Protein AF-A0A437PHL2-F1 (afdb_monomer_lite)

Sequence (161 aa):
MSALAPPRPAHPAGPYSAHRLFEWAMAVMMLLVALTLAVPGDALERASLRPVAALGFGEEEMALFFGAVGTLRTAALVLNGHINNGVARPNGANIRAACSGFGAVIMGQLTLALVVDALSADAPSFVIPVFGTLTVFEAISCYVARRDAVARRRPVVPKAR

Radius of gyration: 19.99 Å; chains: 1; bounding box: 55×45×58 Å

Organism: NCBI:txid2499852

Foldseek 3Di:
DDDDDDPDPQQLLNVQQVVPVLLLVLLVVLQVLLVVLPPPDPPCVPDLCVVVVVVVQHSNNSSVVSNVLSVQSVVLSVCRSNCVVPPDALVSLQSQLVSLVVQLVVLVVSLVVQVVCCVVVVDHDPCNVVSVVSNVVSNVSSVVSVVVSVVRPDDPDPPDD

pLDDT: mean 72.53, std 13.35, range [42.59, 89.12]

Structure (mmCIF, N/CA/C/O backbone):
data_AF-A0A437PHL2-F1
#
_entry.id   AF-A0A437PHL2-F1
#
loop_
_atom_site.group_PDB
_atom_site.id
_atom_site.type_symbol
_atom_site.label_atom_id
_atom_site.label_alt_id
_atom_site.label_comp_id
_atom_site.label_asym_id
_atom_site.label_entity_id
_atom_site.label_seq_id
_atom_site.pdbx_PDB_ins_code
_atom_site.Cartn_x
_atom_site.Cartn_y
_atom_site.Cartn_z
_atom_site.occupancy
_atom_site.B_iso_or_equiv
_atom_site.auth_seq_id
_atom_site.auth_comp_id
_atom_site.auth_asym_id
_atom_site.auth_atom_id
_atom_site.pdbx_PDB_model_num
ATOM 1 N N . MET A 1 1 ? 29.171 -36.749 -22.405 1.00 42.59 1 MET A N 1
ATOM 2 C CA . MET A 1 1 ? 29.164 -35.339 -21.955 1.00 42.59 1 MET A CA 1
ATOM 3 C C . MET A 1 1 ? 27.929 -34.677 -22.547 1.00 42.59 1 MET A C 1
ATOM 5 O O . MET A 1 1 ? 27.897 -34.444 -23.746 1.00 42.59 1 MET A O 1
ATOM 9 N N . SER A 1 2 ? 26.872 -34.513 -21.746 1.00 48.62 2 SER A N 1
ATOM 10 C CA . SER A 1 2 ? 25.607 -33.917 -22.195 1.00 48.62 2 SER A CA 1
ATOM 11 C C . SER A 1 2 ? 25.790 -32.409 -22.331 1.00 48.62 2 SER A C 1
ATOM 13 O O . SER A 1 2 ? 26.116 -31.748 -21.347 1.00 48.62 2 SER A O 1
ATOM 15 N N . ALA A 1 3 ? 25.598 -31.871 -23.535 1.00 51.38 3 ALA A N 1
ATOM 16 C CA . ALA A 1 3 ? 25.529 -30.434 -23.750 1.00 51.38 3 ALA A CA 1
ATOM 17 C C . ALA A 1 3 ? 24.340 -29.883 -22.948 1.00 51.38 3 ALA A C 1
ATOM 19 O O . ALA A 1 3 ? 23.200 -30.305 -23.150 1.00 51.38 3 ALA A O 1
ATOM 20 N N . LEU A 1 4 ? 24.612 -28.992 -21.992 1.00 53.31 4 LEU A N 1
ATOM 21 C CA . LEU A 1 4 ? 23.574 -28.229 -21.307 1.00 53.31 4 LEU A CA 1
ATOM 22 C C . LEU A 1 4 ? 22.790 -27.455 -22.368 1.00 53.31 4 LEU A C 1
ATOM 24 O O . LEU A 1 4 ? 23.359 -26.641 -23.096 1.00 53.31 4 LEU A O 1
ATOM 28 N N . ALA A 1 5 ? 21.493 -27.740 -22.467 1.00 55.09 5 ALA A N 1
ATOM 29 C CA . ALA A 1 5 ? 20.577 -26.972 -23.293 1.00 55.09 5 ALA A CA 1
ATOM 30 C C . ALA A 1 5 ? 20.716 -25.471 -22.965 1.00 55.09 5 ALA A C 1
ATOM 32 O O . ALA A 1 5 ? 20.924 -25.128 -21.794 1.00 55.09 5 ALA A O 1
ATOM 33 N N . PRO A 1 6 ? 20.599 -24.573 -23.962 1.00 52.22 6 PRO A N 1
ATOM 34 C CA . PRO A 1 6 ? 20.635 -23.142 -23.704 1.00 52.22 6 PRO A CA 1
ATOM 35 C C . PRO A 1 6 ? 19.568 -22.793 -22.656 1.00 52.22 6 PRO A C 1
ATOM 37 O O . PRO A 1 6 ? 18.474 -23.373 -22.691 1.00 52.22 6 PRO A O 1
ATOM 40 N N . PRO A 1 7 ? 19.867 -21.891 -21.702 1.00 56.62 7 PRO A N 1
ATOM 41 C CA . PRO A 1 7 ? 18.898 -21.492 -20.693 1.00 56.62 7 PRO A CA 1
ATOM 42 C C . PRO A 1 7 ? 17.614 -21.065 -21.403 1.00 56.62 7 PRO A C 1
ATOM 44 O O . PRO A 1 7 ? 17.653 -20.236 -22.317 1.00 56.62 7 PRO A O 1
ATOM 47 N N . ARG A 1 8 ? 16.485 -21.682 -21.020 1.00 55.50 8 ARG A N 1
ATOM 48 C CA . ARG A 1 8 ? 15.155 -21.311 -21.524 1.00 55.50 8 ARG A CA 1
ATOM 49 C C . ARG A 1 8 ? 15.038 -19.787 -21.476 1.00 55.50 8 ARG A C 1
ATOM 51 O O . ARG A 1 8 ? 15.501 -19.215 -20.485 1.00 55.50 8 ARG A O 1
ATOM 58 N N . PRO A 1 9 ? 14.436 -19.135 -22.487 1.00 47.28 9 PRO A N 1
ATOM 59 C CA . PRO A 1 9 ? 14.234 -17.696 -22.443 1.00 47.28 9 PRO A CA 1
ATOM 60 C C . PRO A 1 9 ? 13.560 -17.366 -21.114 1.00 47.28 9 PRO A C 1
ATOM 62 O O . PRO A 1 9 ? 12.444 -17.818 -20.847 1.00 47.28 9 PRO A O 1
ATOM 65 N N . ALA A 1 10 ? 14.290 -16.665 -20.240 1.00 56.78 10 ALA A N 1
ATOM 66 C CA . ALA A 1 10 ? 13.736 -16.166 -18.999 1.00 56.78 10 ALA A CA 1
ATOM 67 C C . ALA A 1 10 ? 12.503 -15.369 -19.410 1.00 56.78 10 ALA A C 1
ATOM 69 O O . ALA A 1 10 ? 12.613 -14.482 -20.260 1.00 56.78 10 ALA A O 1
ATOM 70 N N . HIS A 1 11 ? 11.333 -15.761 -18.895 1.00 50.16 11 HIS A N 1
ATOM 71 C CA . HIS A 1 11 ? 10.069 -15.117 -19.231 1.00 50.16 11 HIS A CA 1
ATOM 72 C C . HIS A 1 11 ? 10.295 -13.596 -19.226 1.00 50.16 11 HIS A C 1
ATOM 74 O O . HIS A 1 11 ? 10.904 -13.115 -18.270 1.00 50.16 11 HIS A O 1
ATOM 80 N N . PRO A 1 12 ? 9.875 -12.826 -20.245 1.00 51.00 12 PRO A N 1
ATOM 81 C CA . PRO A 1 12 ? 10.229 -11.405 -20.350 1.00 51.00 12 PRO A CA 1
ATOM 82 C C . PRO A 1 12 ? 9.821 -10.600 -19.101 1.00 51.00 12 PRO A C 1
ATOM 84 O O . PRO A 1 12 ? 10.495 -9.639 -18.733 1.00 51.00 12 PRO A O 1
ATOM 87 N N . ALA A 1 13 ? 8.796 -11.077 -18.379 1.00 50.19 13 ALA A N 1
ATOM 88 C CA . ALA A 1 13 ? 8.417 -10.577 -17.055 1.00 50.19 13 ALA A CA 1
ATOM 89 C C . ALA A 1 13 ? 9.356 -10.934 -15.898 1.00 50.19 13 ALA A C 1
ATOM 91 O O . ALA A 1 13 ? 9.481 -10.145 -14.967 1.00 50.19 13 ALA A O 1
ATOM 92 N N . GLY A 1 14 ? 10.041 -12.073 -15.955 1.00 47.84 14 GLY A N 1
ATOM 93 C CA . GLY A 1 14 ? 10.829 -12.680 -14.881 1.00 47.84 14 GLY A CA 1
ATOM 94 C C . GLY A 1 14 ? 11.701 -11.696 -14.097 1.00 47.84 14 GLY A C 1
ATOM 95 O O . GLY A 1 14 ? 11.490 -11.562 -12.898 1.00 47.84 14 GLY A O 1
ATOM 96 N N . PRO A 1 15 ? 12.600 -10.918 -14.721 1.00 52.97 15 PRO A N 1
ATOM 97 C CA . PRO A 1 15 ? 13.461 -9.997 -13.973 1.00 52.97 15 PRO A CA 1
ATOM 98 C C . PRO A 1 15 ? 12.711 -8.786 -13.389 1.00 52.97 15 PRO A C 1
ATOM 100 O O . PRO A 1 15 ? 13.119 -8.220 -12.377 1.00 52.97 15 PRO A O 1
ATOM 103 N N . TYR A 1 16 ? 11.605 -8.364 -14.009 1.00 52.69 16 TYR A N 1
ATOM 104 C CA . TYR A 1 16 ? 10.902 -7.127 -13.651 1.00 52.69 16 TYR A CA 1
ATOM 105 C C . TYR A 1 16 ? 9.696 -7.341 -12.744 1.00 52.69 16 TYR A C 1
ATOM 107 O O . TYR A 1 16 ? 9.281 -6.380 -12.104 1.00 52.69 16 TYR A O 1
ATOM 115 N N . SER A 1 17 ? 9.151 -8.555 -12.660 1.00 53.66 17 SER A N 1
ATOM 116 C CA . SER A 1 17 ? 8.060 -8.914 -11.753 1.00 53.66 17 SER A CA 1
ATOM 117 C C . SER A 1 17 ? 8.482 -9.907 -10.663 1.00 53.66 17 SER A C 1
ATOM 119 O O . SER A 1 17 ? 7.920 -9.824 -9.576 1.00 53.66 17 SER A O 1
ATOM 121 N N . ALA A 1 18 ? 9.477 -10.784 -10.874 1.00 52.81 18 ALA A N 1
ATOM 122 C CA . ALA A 1 18 ? 9.884 -11.774 -9.861 1.00 52.81 18 ALA A CA 1
ATOM 123 C C . ALA A 1 18 ? 10.806 -11.206 -8.765 1.00 52.81 18 ALA A C 1
ATOM 125 O O . ALA A 1 18 ? 10.819 -11.720 -7.652 1.00 52.81 18 ALA A O 1
ATOM 126 N N . HIS A 1 19 ? 11.524 -10.104 -9.022 1.00 63.41 19 HIS A N 1
ATOM 127 C CA . HIS A 1 19 ? 12.358 -9.424 -8.013 1.00 63.41 19 HIS A CA 1
ATOM 128 C C . HIS A 1 19 ? 11.603 -8.355 -7.200 1.00 63.41 19 HIS A C 1
ATOM 130 O O . HIS A 1 19 ? 12.220 -7.520 -6.544 1.00 63.41 19 HIS A O 1
ATOM 136 N N . ARG A 1 20 ? 10.263 -8.355 -7.245 1.00 73.75 20 ARG A N 1
ATOM 137 C CA . ARG A 1 20 ? 9.400 -7.342 -6.605 1.00 73.75 20 ARG A CA 1
ATOM 138 C C . ARG A 1 20 ? 8.426 -7.958 -5.611 1.00 73.75 20 ARG A C 1
ATOM 140 O O . ARG A 1 20 ? 7.253 -7.598 -5.578 1.00 73.75 20 ARG A O 1
ATOM 147 N N . LEU A 1 21 ? 8.921 -8.909 -4.821 1.00 77.56 21 LEU A N 1
ATOM 148 C CA . LEU A 1 21 ? 8.122 -9.689 -3.875 1.00 77.56 21 LEU A CA 1
ATOM 149 C C . LEU A 1 21 ? 7.272 -8.800 -2.959 1.00 77.56 21 LEU A C 1
ATOM 151 O O . LEU A 1 21 ? 6.097 -9.081 -2.768 1.00 77.56 21 LEU A O 1
ATOM 155 N N . PHE A 1 22 ? 7.839 -7.707 -2.444 1.00 77.69 22 PHE A N 1
ATOM 156 C CA . PHE A 1 22 ? 7.111 -6.814 -1.546 1.00 77.69 22 PHE A CA 1
ATOM 157 C C . PHE A 1 22 ? 5.968 -6.063 -2.248 1.00 77.69 22 PHE A C 1
ATOM 159 O O . PHE A 1 22 ? 4.875 -5.952 -1.706 1.00 77.69 22 PHE A O 1
ATOM 166 N N . GLU A 1 23 ? 6.173 -5.605 -3.486 1.00 79.88 23 GLU A N 1
ATOM 167 C CA . GLU A 1 23 ? 5.118 -4.932 -4.254 1.00 79.88 23 GLU A CA 1
ATOM 168 C C . GLU A 1 23 ? 3.956 -5.884 -4.565 1.00 79.88 23 GLU A C 1
ATOM 170 O O . GLU A 1 23 ? 2.795 -5.479 -4.521 1.00 79.88 23 GLU A O 1
ATOM 175 N N . TRP A 1 24 ? 4.268 -7.157 -4.832 1.00 81.75 24 TRP A N 1
ATOM 176 C CA . TRP A 1 24 ? 3.271 -8.216 -4.976 1.00 81.75 24 TRP A CA 1
ATOM 177 C C . TRP A 1 24 ? 2.562 -8.529 -3.663 1.00 81.75 24 TRP A C 1
ATOM 179 O O . TRP A 1 24 ? 1.338 -8.606 -3.651 1.00 81.75 24 TRP A O 1
ATOM 189 N N . ALA A 1 25 ? 3.304 -8.660 -2.562 1.00 84.06 25 ALA A N 1
ATOM 190 C CA . ALA A 1 25 ? 2.734 -8.905 -1.241 1.00 84.06 25 ALA A CA 1
ATOM 191 C C . ALA A 1 25 ? 1.753 -7.793 -0.849 1.00 84.06 25 ALA A C 1
ATOM 193 O O . ALA A 1 25 ? 0.647 -8.087 -0.410 1.00 84.06 25 ALA A O 1
ATOM 194 N N . MET A 1 26 ? 2.100 -6.528 -1.104 1.00 85.00 26 MET A N 1
ATOM 195 C CA . MET A 1 26 ? 1.205 -5.397 -0.864 1.00 85.00 26 MET A CA 1
ATOM 196 C C . MET A 1 26 ? -0.006 -5.386 -1.793 1.00 85.00 26 MET A C 1
ATOM 198 O O . MET A 1 26 ? -1.109 -5.090 -1.342 1.00 85.00 26 MET A O 1
ATOM 202 N N . ALA A 1 27 ? 0.165 -5.715 -3.078 1.00 85.38 27 ALA A N 1
ATOM 203 C CA . ALA A 1 27 ? -0.958 -5.816 -4.010 1.00 85.38 27 ALA A CA 1
ATOM 204 C C . ALA A 1 27 ? -1.963 -6.885 -3.558 1.00 85.38 27 ALA A C 1
ATOM 206 O O . ALA A 1 27 ? -3.159 -6.616 -3.480 1.00 85.38 27 ALA A O 1
ATOM 207 N N . VAL A 1 28 ? -1.462 -8.072 -3.205 1.00 86.25 28 VAL A N 1
ATOM 208 C CA . VAL A 1 28 ? -2.271 -9.187 -2.703 1.00 86.25 28 VAL A CA 1
ATOM 209 C C . VAL A 1 28 ? -2.923 -8.822 -1.377 1.00 86.25 28 VAL A C 1
ATOM 211 O O . VAL A 1 28 ? -4.119 -9.027 -1.224 1.00 86.25 28 VAL A O 1
ATOM 214 N N . MET A 1 29 ? -2.181 -8.226 -0.442 1.00 86.38 29 MET A N 1
ATOM 215 C CA . MET A 1 29 ? -2.730 -7.791 0.840 1.00 86.38 29 MET A CA 1
ATOM 216 C C . MET A 1 29 ? -3.870 -6.786 0.649 1.00 86.38 29 MET A C 1
ATOM 218 O O . MET A 1 29 ? -4.916 -6.954 1.260 1.00 86.38 29 MET A O 1
ATOM 222 N N . MET A 1 30 ? -3.716 -5.788 -0.228 1.00 85.94 30 MET A N 1
ATOM 223 C CA . MET A 1 30 ? -4.787 -4.829 -0.527 1.00 85.94 30 MET A CA 1
ATOM 224 C C . MET A 1 30 ? -6.021 -5.512 -1.126 1.00 85.94 30 MET A C 1
ATOM 226 O O . MET A 1 30 ? -7.138 -5.200 -0.730 1.00 85.94 30 MET A O 1
ATOM 230 N N . LEU A 1 31 ? -5.839 -6.484 -2.024 1.00 86.94 31 LEU A N 1
ATOM 231 C CA . LEU A 1 31 ? -6.955 -7.264 -2.565 1.00 86.94 31 LEU A CA 1
ATOM 232 C C . LEU A 1 31 ? -7.633 -8.126 -1.490 1.00 86.94 31 LEU A C 1
ATOM 234 O O . LEU A 1 31 ? -8.855 -8.193 -1.450 1.00 86.94 31 LEU A O 1
ATOM 238 N N . LEU A 1 32 ? -6.867 -8.752 -0.595 1.00 86.56 32 LEU A N 1
ATOM 239 C CA . LEU A 1 32 ? -7.412 -9.547 0.508 1.00 86.56 32 LEU A CA 1
ATOM 240 C C . LEU A 1 32 ? -8.152 -8.678 1.528 1.00 86.56 32 LEU A C 1
ATOM 242 O O . LEU A 1 32 ? -9.219 -9.072 1.986 1.00 86.56 32 LEU A O 1
ATOM 246 N N . VAL A 1 33 ? -7.633 -7.490 1.849 1.00 82.88 33 VAL A N 1
ATOM 247 C CA . VAL A 1 33 ? -8.329 -6.502 2.687 1.00 82.88 33 VAL A CA 1
ATOM 248 C C . VAL A 1 33 ? -9.636 -6.078 2.022 1.00 82.88 33 VAL A C 1
ATOM 250 O O . VAL A 1 33 ? -10.672 -6.094 2.676 1.00 82.88 33 VAL A O 1
ATOM 253 N N . ALA A 1 34 ? -9.619 -5.787 0.720 1.00 85.44 34 ALA A N 1
ATOM 254 C CA . ALA A 1 34 ? -1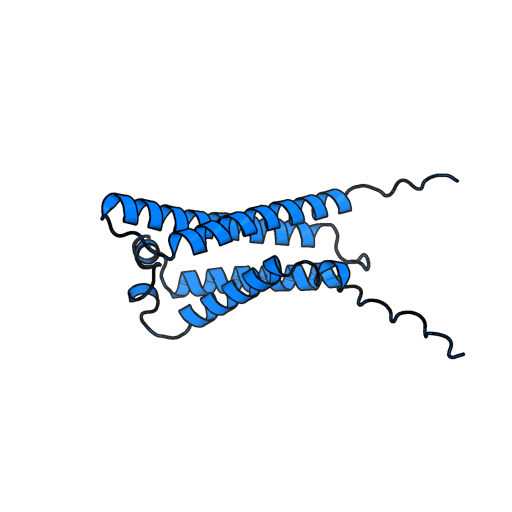0.824 -5.434 -0.026 1.00 85.44 34 ALA A CA 1
ATOM 255 C C . ALA A 1 34 ? -11.876 -6.550 -0.004 1.00 85.44 34 ALA A C 1
ATOM 257 O O . ALA A 1 34 ? -13.042 -6.289 0.266 1.00 85.44 34 ALA A O 1
ATOM 258 N N . LEU A 1 35 ? -11.456 -7.797 -0.237 1.00 86.25 35 LEU A N 1
ATOM 259 C CA . LEU A 1 35 ? -12.341 -8.959 -0.159 1.00 86.25 35 LEU A CA 1
ATOM 260 C C . LEU A 1 35 ? -12.886 -9.164 1.255 1.00 86.25 35 LEU A C 1
ATOM 262 O O . LEU A 1 35 ? -14.048 -9.511 1.399 1.00 86.25 35 LEU A O 1
ATOM 266 N N . THR A 1 36 ? -12.068 -8.934 2.283 1.00 84.06 36 THR A N 1
ATOM 267 C CA . THR A 1 36 ? -12.477 -9.082 3.686 1.00 84.06 36 THR A CA 1
ATOM 268 C C . THR A 1 36 ? -13.535 -8.051 4.063 1.00 84.06 36 THR A C 1
ATOM 270 O O . THR A 1 36 ? -14.532 -8.413 4.672 1.00 84.06 36 THR A O 1
ATOM 273 N N . LEU A 1 37 ? -13.344 -6.794 3.657 1.00 81.69 37 LEU A N 1
ATOM 274 C CA . LEU A 1 37 ? -14.300 -5.706 3.886 1.00 81.69 37 LEU A CA 1
ATOM 275 C C . LEU A 1 37 ? -15.569 -5.831 3.028 1.00 81.69 37 LEU A C 1
ATOM 277 O O . LEU A 1 37 ? -16.596 -5.267 3.371 1.00 81.69 37 LEU A O 1
ATOM 281 N N . ALA A 1 38 ? -15.513 -6.562 1.911 1.00 82.56 38 ALA A N 1
ATOM 282 C CA . ALA A 1 38 ? -16.683 -6.838 1.080 1.00 82.56 38 ALA A CA 1
ATOM 283 C C . ALA A 1 38 ? -17.569 -7.973 1.630 1.00 82.56 38 ALA A C 1
ATOM 285 O O . ALA A 1 38 ? -18.688 -8.160 1.148 1.00 82.56 38 ALA A O 1
ATOM 286 N N . VAL A 1 39 ? -17.082 -8.764 2.597 1.00 83.19 39 VAL A N 1
ATOM 287 C CA . VAL A 1 39 ? -17.903 -9.778 3.270 1.00 83.19 39 VAL A CA 1
ATOM 288 C C . VAL A 1 39 ? -18.794 -9.075 4.295 1.00 83.19 39 VAL A C 1
ATOM 290 O O . VAL A 1 39 ? -18.265 -8.380 5.157 1.00 83.19 39 VAL A O 1
ATOM 293 N N . PRO A 1 40 ? -20.123 -9.281 4.261 1.00 72.56 40 PRO A N 1
ATOM 294 C CA . PRO A 1 40 ? -21.026 -8.653 5.216 1.00 72.56 40 PRO A CA 1
ATOM 295 C C . PRO A 1 40 ? -20.702 -9.097 6.648 1.00 72.56 40 PRO A C 1
ATOM 297 O O . PRO A 1 40 ? -20.771 -10.283 6.981 1.00 72.56 40 PRO A O 1
ATOM 300 N N . GLY A 1 41 ? -20.363 -8.132 7.495 1.00 65.56 41 GLY A N 1
ATOM 301 C CA . GLY A 1 41 ? -20.041 -8.322 8.902 1.00 65.56 41 GLY A CA 1
ATOM 302 C C . GLY A 1 41 ? -19.276 -7.115 9.431 1.00 65.56 41 GLY A C 1
ATOM 303 O O . GLY A 1 41 ? -18.632 -6.428 8.660 1.00 65.56 41 GLY A O 1
ATOM 304 N N . ASP A 1 42 ? -19.336 -6.876 10.740 1.00 66.31 42 ASP A N 1
ATOM 305 C CA . ASP A 1 42 ? -18.726 -5.707 11.389 1.00 66.31 42 ASP A CA 1
ATOM 306 C C . ASP A 1 42 ? -17.195 -5.876 11.523 1.00 66.31 42 ASP A C 1
ATOM 308 O O . ASP A 1 42 ? -16.628 -6.106 12.601 1.00 66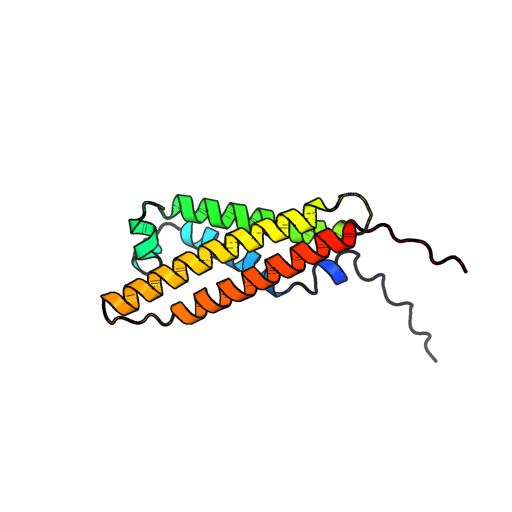.31 42 ASP A O 1
ATOM 312 N N . ALA A 1 43 ? -16.512 -5.888 10.378 1.00 60.91 43 ALA A N 1
ATOM 313 C CA . ALA A 1 43 ? -15.074 -6.091 10.278 1.00 60.91 43 ALA A CA 1
ATOM 314 C C . ALA A 1 43 ? -14.312 -4.901 10.885 1.00 60.91 43 ALA A C 1
ATOM 316 O O . ALA A 1 43 ? -13.256 -5.095 11.497 1.00 60.91 43 ALA A O 1
ATOM 317 N N . LEU A 1 44 ? -14.863 -3.688 10.775 1.00 58.59 44 LEU A N 1
ATOM 318 C CA . LEU A 1 44 ? -14.329 -2.465 11.372 1.00 58.59 44 LEU A CA 1
ATOM 319 C C . LEU A 1 44 ? -14.550 -2.385 12.885 1.00 58.59 44 LEU A C 1
ATOM 321 O O . LEU A 1 44 ? -13.658 -1.894 13.579 1.00 58.59 44 LEU A O 1
ATOM 325 N N . GLU A 1 45 ? -15.664 -2.896 13.421 1.00 53.38 45 GLU A N 1
ATOM 326 C CA . GLU A 1 45 ? -15.921 -2.884 14.873 1.00 53.38 45 GLU A CA 1
ATOM 327 C C . GLU A 1 45 ? -14.911 -3.725 15.669 1.00 53.38 45 GLU A C 1
ATOM 329 O O . GLU A 1 45 ? -14.631 -3.429 16.833 1.00 53.38 45 GLU A O 1
ATOM 334 N N . ARG A 1 46 ? -14.334 -4.763 15.049 1.00 50.94 46 ARG A N 1
ATOM 335 C CA . ARG A 1 46 ? -13.396 -5.694 15.705 1.00 50.94 46 ARG A CA 1
ATOM 336 C C . ARG A 1 46 ? -11.924 -5.407 15.420 1.00 50.94 46 ARG A C 1
ATOM 338 O O . ARG A 1 46 ? -11.059 -6.045 16.020 1.00 50.94 46 ARG A O 1
ATOM 345 N N . ALA A 1 47 ? -11.623 -4.482 14.513 1.00 55.34 47 ALA A N 1
ATOM 346 C CA . ALA A 1 47 ? -10.270 -4.242 14.029 1.00 55.34 47 ALA A CA 1
ATOM 347 C C . ALA A 1 47 ? -9.711 -2.884 14.474 1.00 55.34 47 ALA A C 1
ATOM 349 O O . ALA A 1 47 ? -10.430 -1.939 14.792 1.00 55.34 47 ALA A O 1
ATOM 350 N N . SER A 1 48 ? -8.389 -2.751 14.375 1.00 57.12 48 SER A N 1
ATOM 351 C CA . SER A 1 48 ? -7.599 -1.519 14.546 1.00 57.12 48 SER A CA 1
ATOM 352 C C . SER A 1 48 ? -7.982 -0.355 13.608 1.00 57.12 48 SER A C 1
ATOM 354 O O . SER A 1 48 ? -7.257 0.631 13.522 1.00 57.12 48 SER A O 1
ATOM 356 N N . LEU A 1 49 ? -9.081 -0.480 12.861 1.00 60.12 49 LEU A N 1
ATOM 357 C CA . LEU A 1 49 ? -9.575 0.464 11.861 1.00 60.12 49 LEU A CA 1
ATOM 358 C C . LEU A 1 49 ? -10.790 1.268 12.351 1.00 60.12 49 LEU A C 1
ATOM 360 O O . LEU A 1 49 ? -11.233 2.172 11.650 1.00 60.12 49 LEU A O 1
ATOM 364 N N . ARG A 1 50 ? -11.291 1.012 13.566 1.00 66.50 50 ARG A N 1
ATOM 365 C CA . ARG A 1 50 ? -12.351 1.814 14.200 1.00 66.50 50 ARG A CA 1
ATOM 366 C C . ARG A 1 50 ? -12.097 3.338 14.163 1.00 66.50 50 ARG A C 1
ATOM 368 O O . ARG A 1 50 ? -13.043 4.072 13.879 1.00 66.50 50 ARG A O 1
ATOM 375 N N . PRO A 1 51 ? -10.859 3.848 14.349 1.00 64.00 51 PRO A N 1
ATOM 376 C CA . PRO A 1 51 ? -10.579 5.279 14.189 1.00 64.00 51 PRO A CA 1
ATOM 377 C C . PRO A 1 51 ? -10.788 5.799 12.756 1.00 64.00 51 PRO A C 1
ATOM 379 O O . PRO A 1 51 ? -11.106 6.966 12.565 1.00 64.00 51 PRO A O 1
ATOM 382 N N . VAL A 1 52 ? -10.627 4.944 11.744 1.00 63.75 52 VAL A N 1
ATOM 383 C CA . VAL A 1 52 ? -10.819 5.286 10.324 1.00 63.75 52 VAL A CA 1
ATOM 384 C C . VAL A 1 52 ? -12.301 5.350 9.983 1.00 63.75 52 VAL A C 1
ATOM 386 O O . VAL A 1 52 ? -12.735 6.293 9.326 1.00 63.75 52 VAL A O 1
ATOM 389 N N . ALA A 1 53 ? -13.081 4.396 10.499 1.00 64.88 53 ALA A N 1
ATOM 390 C CA . ALA A 1 53 ? -14.537 4.398 10.384 1.00 64.88 53 ALA A CA 1
ATOM 391 C C . ALA A 1 53 ? -15.137 5.693 10.959 1.00 64.88 53 ALA A C 1
ATOM 393 O O . ALA A 1 53 ? -16.005 6.319 10.352 1.00 64.88 53 ALA A O 1
ATOM 394 N N . ALA A 1 54 ? -14.601 6.154 12.095 1.00 65.94 54 ALA A N 1
ATOM 395 C CA . ALA A 1 54 ? -15.018 7.396 12.745 1.00 65.94 54 ALA A CA 1
ATOM 396 C C . ALA A 1 54 ? -14.733 8.668 11.918 1.00 65.94 54 ALA A C 1
ATOM 398 O O . ALA A 1 54 ? -15.348 9.702 12.165 1.00 65.94 54 ALA A O 1
ATOM 399 N N . LEU A 1 55 ? -13.838 8.603 10.924 1.00 64.12 55 LEU A N 1
ATOM 400 C CA . LEU A 1 55 ? -13.545 9.703 9.995 1.00 64.12 55 LEU A CA 1
ATOM 401 C C . LEU A 1 55 ? -14.474 9.724 8.767 1.00 64.12 55 LEU A C 1
ATOM 403 O O . LEU A 1 55 ? -14.282 10.553 7.879 1.00 64.12 55 LEU A O 1
ATOM 407 N N . GLY A 1 56 ? -15.481 8.845 8.713 1.00 63.28 56 GLY A N 1
ATOM 408 C CA . GLY A 1 56 ? -16.493 8.820 7.653 1.00 63.28 56 GLY A CA 1
ATOM 409 C C . GLY A 1 56 ? -16.148 7.941 6.448 1.00 63.28 56 GLY A C 1
ATOM 410 O O . GLY A 1 56 ? -16.794 8.069 5.413 1.00 63.28 56 GLY A O 1
ATOM 411 N N . PHE A 1 57 ? -15.151 7.059 6.563 1.00 67.62 57 PHE A N 1
ATOM 412 C CA . PHE A 1 57 ? -14.873 6.025 5.562 1.00 67.62 57 PHE A CA 1
ATOM 413 C C . PHE A 1 57 ? -15.491 4.702 6.017 1.00 67.62 57 PHE A C 1
ATOM 415 O O . PHE A 1 57 ? -14.955 4.050 6.913 1.00 67.62 57 PHE A O 1
ATOM 422 N N . GLY A 1 58 ? -16.624 4.326 5.424 1.00 73.31 58 GLY A N 1
ATOM 423 C CA . GLY A 1 58 ? -17.278 3.050 5.689 1.00 73.31 58 GLY A CA 1
ATOM 424 C C . GLY A 1 58 ? -16.540 1.862 5.067 1.00 73.31 58 GLY A C 1
ATOM 425 O O . GLY A 1 58 ? -15.565 2.002 4.318 1.00 73.31 58 GLY A O 1
ATOM 426 N N . GLU A 1 59 ? -17.004 0.658 5.405 1.00 75.56 59 GLU A N 1
ATOM 427 C CA . GLU A 1 59 ? -16.428 -0.601 4.914 1.00 75.56 59 GLU A CA 1
ATOM 428 C C . GLU A 1 59 ? -16.471 -0.697 3.393 1.00 75.56 59 GLU A C 1
ATOM 430 O O . GLU A 1 59 ? -15.490 -1.116 2.779 1.00 75.56 59 GLU A O 1
ATOM 435 N N . GLU A 1 60 ? -17.571 -0.253 2.784 1.00 79.56 60 GLU A N 1
ATOM 436 C CA . GLU A 1 60 ? -17.774 -0.295 1.337 1.00 79.56 60 GLU A CA 1
ATOM 437 C C . GLU A 1 60 ? -16.782 0.613 0.602 1.00 79.56 60 GLU A C 1
ATOM 439 O O . GLU A 1 60 ? -16.151 0.194 -0.374 1.00 79.56 60 GLU A O 1
ATOM 444 N N . GLU A 1 61 ? -16.577 1.840 1.085 1.00 79.69 61 GLU A N 1
ATOM 445 C CA . GLU A 1 61 ? -15.633 2.786 0.494 1.00 79.69 61 GLU A CA 1
ATOM 446 C C . GLU A 1 61 ? -14.194 2.290 0.635 1.00 79.69 61 GLU A C 1
ATOM 448 O O . GLU A 1 61 ? -13.405 2.376 -0.312 1.00 79.69 61 GLU A O 1
ATOM 453 N N . MET A 1 62 ? -13.852 1.728 1.796 1.00 77.44 62 MET A N 1
ATOM 454 C CA . MET A 1 62 ? -12.539 1.134 2.030 1.00 77.44 62 MET A CA 1
ATOM 455 C C . MET A 1 62 ? -12.326 -0.103 1.146 1.00 77.44 62 MET A C 1
ATOM 457 O O . MET A 1 62 ? -11.264 -0.233 0.532 1.00 77.44 62 MET A O 1
ATOM 461 N N . ALA A 1 63 ? -13.329 -0.976 1.011 1.00 84.50 63 ALA A N 1
ATOM 462 C CA . ALA A 1 63 ? -13.277 -2.151 0.145 1.00 84.50 63 ALA A CA 1
ATOM 463 C C . ALA A 1 63 ? -13.053 -1.757 -1.321 1.00 84.50 63 ALA A C 1
ATOM 465 O O . ALA A 1 63 ? -12.139 -2.271 -1.974 1.00 84.50 63 ALA A O 1
ATOM 466 N N . LEU A 1 64 ? -13.832 -0.795 -1.825 1.00 85.38 64 LEU A N 1
ATOM 467 C CA . LEU A 1 64 ? -13.690 -0.262 -3.179 1.00 85.38 64 LEU A CA 1
ATOM 468 C C . LEU A 1 64 ? -12.310 0.357 -3.397 1.00 85.38 64 LEU A C 1
ATOM 470 O O . LEU A 1 64 ? -11.667 0.090 -4.415 1.00 85.38 64 LEU A O 1
ATOM 474 N N . PHE A 1 65 ? -11.828 1.145 -2.437 1.00 82.25 65 PHE A N 1
ATOM 475 C CA . PHE A 1 65 ? -10.524 1.786 -2.523 1.00 82.25 65 PHE A CA 1
ATOM 476 C C . PHE A 1 65 ? -9.385 0.757 -2.586 1.00 82.25 65 PHE A C 1
ATOM 478 O O . PHE A 1 65 ? -8.582 0.767 -3.527 1.00 82.25 65 PHE A O 1
ATOM 485 N N . PHE A 1 66 ? -9.316 -0.158 -1.614 1.00 83.50 66 PHE A N 1
ATOM 486 C CA . PHE A 1 66 ? -8.267 -1.177 -1.567 1.00 83.50 66 PHE A CA 1
ATOM 487 C C . PHE A 1 66 ? -8.346 -2.121 -2.772 1.00 83.50 66 PHE A C 1
ATOM 489 O O . PHE A 1 66 ? -7.309 -2.489 -3.332 1.00 83.50 66 PHE A O 1
ATOM 496 N N . GLY A 1 67 ? -9.559 -2.441 -3.233 1.00 84.62 67 GLY A N 1
ATOM 497 C CA . GLY A 1 67 ? -9.795 -3.256 -4.420 1.00 84.62 67 GLY A CA 1
ATOM 498 C C . GLY A 1 67 ? -9.294 -2.572 -5.690 1.00 84.62 67 GLY A C 1
ATOM 499 O O . GLY A 1 67 ? -8.538 -3.171 -6.461 1.00 84.62 67 GLY A O 1
ATOM 500 N N . ALA A 1 68 ? -9.637 -1.298 -5.890 1.00 85.38 68 ALA A N 1
ATOM 501 C CA . ALA A 1 68 ? -9.203 -0.517 -7.045 1.00 85.38 68 ALA A CA 1
ATOM 502 C C . ALA A 1 68 ? -7.677 -0.345 -7.078 1.00 85.38 68 ALA A C 1
ATOM 504 O O . ALA A 1 68 ? -7.044 -0.609 -8.105 1.00 85.38 68 ALA A O 1
ATOM 505 N N . VAL A 1 69 ? -7.061 0.036 -5.953 1.00 81.19 69 VAL A N 1
ATOM 506 C CA . VAL A 1 69 ? -5.604 0.227 -5.866 1.00 81.19 69 VAL A CA 1
ATOM 507 C C . VAL A 1 69 ? -4.858 -1.099 -6.014 1.00 81.19 69 VAL A C 1
ATOM 509 O O . VAL A 1 69 ? -3.887 -1.164 -6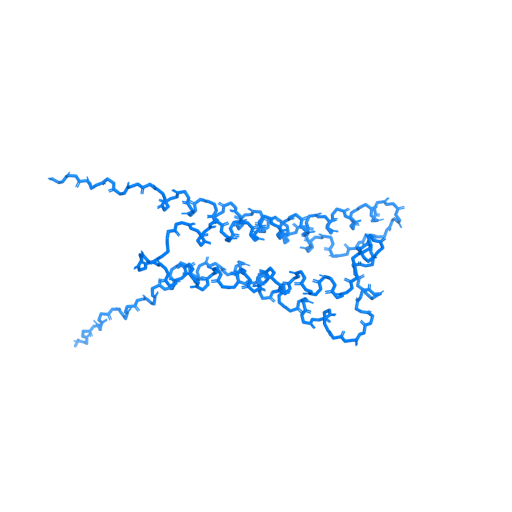.773 1.00 81.19 69 VAL A O 1
ATOM 512 N N . GLY A 1 70 ? -5.317 -2.167 -5.355 1.00 83.00 70 GLY A N 1
ATOM 513 C CA . GLY A 1 70 ? -4.738 -3.508 -5.469 1.00 83.00 70 GLY A CA 1
ATOM 514 C C . GLY A 1 70 ? -4.801 -4.050 -6.899 1.00 83.00 70 GLY A C 1
ATOM 515 O O . GLY A 1 70 ? -3.807 -4.577 -7.413 1.00 83.00 70 GLY A O 1
ATOM 516 N N . THR A 1 71 ? -5.924 -3.836 -7.590 1.00 85.50 71 THR A N 1
ATOM 517 C CA . THR A 1 71 ? -6.110 -4.237 -8.994 1.00 85.50 71 THR A CA 1
ATOM 518 C C . THR A 1 71 ? -5.214 -3.425 -9.924 1.00 85.50 71 THR A C 1
ATOM 520 O O . THR A 1 71 ? -4.486 -4.002 -10.733 1.00 85.50 71 THR A O 1
ATOM 523 N N . LEU A 1 72 ? -5.197 -2.094 -9.781 1.00 82.69 72 LEU A N 1
ATOM 524 C CA . LEU A 1 72 ? -4.360 -1.204 -10.591 1.00 82.69 72 LEU A CA 1
ATOM 525 C C . LEU A 1 72 ? -2.872 -1.531 -10.423 1.00 82.69 72 LEU A C 1
ATOM 527 O O . LEU A 1 72 ? -2.129 -1.599 -11.404 1.00 82.69 72 LEU A O 1
ATOM 531 N N . ARG A 1 73 ? -2.436 -1.784 -9.186 1.00 83.50 73 ARG A N 1
ATOM 532 C CA . ARG A 1 73 ? -1.068 -2.198 -8.873 1.00 83.50 73 ARG A CA 1
ATOM 533 C C . ARG A 1 73 ? -0.730 -3.553 -9.485 1.00 83.50 73 ARG A C 1
ATOM 535 O O . ARG A 1 73 ? 0.336 -3.683 -10.083 1.00 83.50 73 ARG A O 1
ATOM 542 N N . THR A 1 74 ? -1.617 -4.539 -9.362 1.00 82.38 74 THR A N 1
ATOM 543 C CA . THR A 1 74 ? -1.433 -5.875 -9.951 1.00 82.38 74 THR A CA 1
ATOM 544 C C . THR A 1 74 ? -1.306 -5.776 -11.466 1.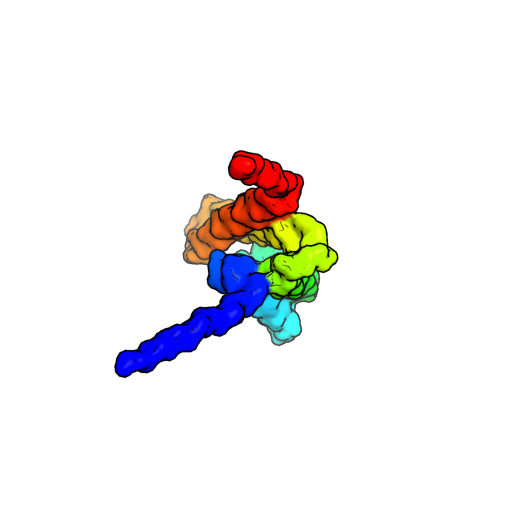00 82.38 74 THR A C 1
ATOM 546 O O . THR A 1 74 ? -0.331 -6.265 -12.038 1.00 82.38 74 THR A O 1
ATOM 549 N N . ALA A 1 75 ? -2.223 -5.051 -12.110 1.00 80.94 75 ALA A N 1
ATOM 550 C CA . ALA A 1 75 ? -2.159 -4.766 -13.535 1.00 80.94 75 ALA A CA 1
ATOM 551 C C . ALA A 1 75 ? -0.830 -4.092 -13.890 1.00 80.94 75 ALA A C 1
ATOM 553 O O . ALA A 1 75 ? -0.149 -4.534 -14.808 1.00 80.94 75 ALA A O 1
ATOM 554 N N . ALA A 1 76 ? -0.390 -3.089 -13.126 1.00 76.50 76 ALA A N 1
ATOM 555 C CA . ALA A 1 76 ? 0.880 -2.420 -13.365 1.00 76.50 76 ALA A CA 1
ATOM 556 C C . ALA A 1 76 ? 2.093 -3.350 -13.174 1.00 76.50 76 ALA A C 1
ATOM 558 O O . ALA A 1 76 ? 3.047 -3.244 -13.941 1.00 76.50 76 ALA A O 1
ATOM 559 N N . LEU A 1 77 ? 2.093 -4.271 -12.209 1.00 75.69 77 LEU A N 1
ATOM 560 C CA . LEU A 1 77 ? 3.166 -5.258 -12.017 1.00 75.69 77 LEU A CA 1
ATOM 561 C C . LEU A 1 77 ? 3.233 -6.255 -13.180 1.00 75.69 77 LEU A C 1
ATOM 563 O O . LEU A 1 77 ? 4.312 -6.466 -13.740 1.00 75.69 77 LEU A O 1
ATOM 567 N N . VAL A 1 78 ? 2.084 -6.794 -13.595 1.00 73.44 78 VAL A N 1
ATOM 568 C CA . VAL A 1 78 ? 1.959 -7.694 -14.754 1.00 73.44 78 VAL A CA 1
ATOM 569 C C . VAL A 1 78 ? 2.408 -6.990 -16.027 1.00 73.44 78 VAL A C 1
ATOM 571 O O . VAL A 1 78 ? 3.228 -7.516 -16.779 1.00 73.44 78 VAL A O 1
ATOM 574 N N . LEU A 1 79 ? 1.910 -5.777 -16.251 1.00 68.44 79 LEU A N 1
ATOM 575 C CA . LEU A 1 79 ? 2.256 -4.947 -17.391 1.00 68.44 79 LEU A CA 1
ATOM 576 C C . LEU A 1 79 ? 3.759 -4.648 -17.378 1.00 68.44 79 LEU A C 1
ATOM 578 O O . LEU A 1 79 ? 4.428 -4.946 -18.356 1.00 68.44 79 LEU A O 1
ATOM 582 N N . ASN A 1 80 ? 4.351 -4.172 -16.279 1.00 65.81 80 ASN A N 1
ATOM 583 C CA . ASN A 1 80 ? 5.802 -3.925 -16.220 1.00 65.81 80 ASN A CA 1
ATOM 584 C C . ASN A 1 80 ? 6.661 -5.168 -16.444 1.00 65.81 80 ASN A C 1
ATOM 586 O O . ASN A 1 80 ? 7.794 -5.020 -16.901 1.00 65.81 80 ASN A O 1
ATOM 590 N N . GLY A 1 81 ? 6.141 -6.349 -16.118 1.00 56.91 81 GLY A N 1
ATOM 591 C CA . GLY A 1 81 ? 6.742 -7.615 -16.493 1.00 56.91 81 GLY A CA 1
ATOM 592 C C . GLY A 1 81 ? 6.730 -7.829 -18.012 1.00 56.91 81 GLY A C 1
ATOM 593 O O . GLY A 1 81 ? 7.769 -8.021 -18.632 1.00 56.91 81 GLY A O 1
ATOM 594 N N . HIS A 1 82 ? 5.569 -7.744 -18.652 1.00 55.03 82 HIS A N 1
ATOM 595 C CA . HIS A 1 82 ? 5.438 -8.021 -20.089 1.00 55.03 82 HIS A CA 1
ATOM 596 C C . HIS A 1 82 ? 5.995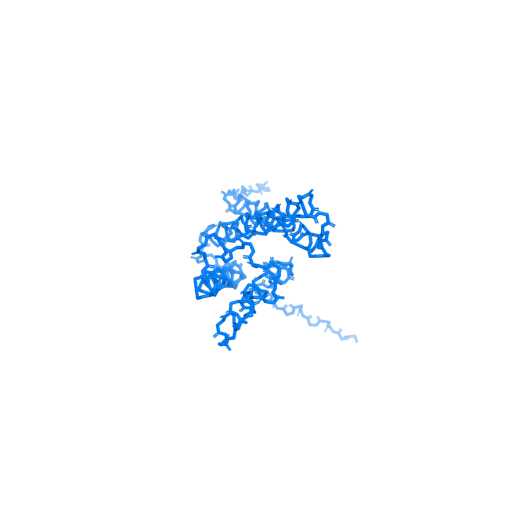 -6.909 -21.005 1.00 55.03 82 HIS A C 1
ATOM 598 O O . HIS A 1 82 ? 6.336 -7.152 -22.160 1.00 55.03 82 HIS A O 1
ATOM 604 N N . ILE A 1 83 ? 6.112 -5.679 -20.500 1.00 51.38 83 ILE A N 1
ATOM 605 C CA . ILE A 1 83 ? 6.362 -4.453 -21.282 1.00 51.38 83 ILE A CA 1
ATOM 606 C C . ILE A 1 83 ? 7.835 -4.205 -21.620 1.00 51.38 83 ILE A C 1
ATOM 608 O O . ILE A 1 83 ? 8.146 -3.290 -22.385 1.00 51.38 83 ILE A O 1
ATOM 612 N N . ASN A 1 84 ? 8.749 -5.076 -21.192 1.00 51.38 84 ASN A N 1
ATOM 613 C CA . ASN A 1 84 ? 10.130 -5.047 -21.682 1.00 51.38 84 ASN A CA 1
ATOM 614 C C . ASN A 1 84 ? 10.265 -5.358 -23.198 1.00 51.38 84 ASN A C 1
ATOM 616 O O . ASN A 1 84 ? 11.371 -5.342 -23.724 1.00 51.38 84 ASN A O 1
ATOM 620 N N . ASN A 1 85 ? 9.139 -5.563 -23.899 1.00 48.34 85 ASN A N 1
ATOM 621 C CA . ASN A 1 85 ? 9.008 -5.716 -25.353 1.00 48.34 85 ASN A CA 1
ATOM 622 C C . ASN A 1 85 ? 8.616 -4.414 -26.106 1.00 48.34 85 ASN A C 1
ATOM 624 O O . ASN A 1 85 ? 8.184 -4.477 -27.253 1.00 48.34 85 ASN A O 1
ATOM 628 N N . GLY A 1 86 ? 8.729 -3.226 -25.495 1.00 48.34 86 GLY A N 1
ATOM 629 C CA . GLY A 1 86 ? 8.656 -1.939 -26.218 1.00 48.34 86 GLY A CA 1
ATOM 630 C C . GLY A 1 86 ? 7.261 -1.333 -26.449 1.00 48.34 86 GLY A C 1
ATOM 631 O O . GLY A 1 86 ? 7.162 -0.268 -27.054 1.00 48.34 86 GLY A O 1
ATOM 632 N N . VAL A 1 87 ? 6.187 -1.948 -25.939 1.00 47.47 87 VAL A N 1
ATOM 633 C CA . VAL A 1 87 ? 4.797 -1.512 -26.213 1.00 47.47 87 VAL A CA 1
ATOM 634 C C . VAL A 1 87 ? 4.284 -0.437 -25.246 1.00 47.47 87 VAL A C 1
ATOM 636 O O . VAL A 1 87 ? 3.473 0.397 -25.641 1.00 47.47 87 VAL A O 1
ATOM 639 N N . ALA A 1 88 ? 4.784 -0.370 -24.006 1.00 47.44 88 ALA A N 1
ATOM 640 C CA . ALA A 1 88 ? 4.441 0.730 -23.106 1.00 47.44 88 ALA A CA 1
ATOM 641 C C . ALA A 1 88 ? 5.674 1.508 -22.646 1.00 47.44 88 ALA A C 1
ATOM 643 O O . ALA A 1 88 ? 6.579 1.014 -21.976 1.00 47.44 88 ALA A O 1
ATOM 644 N N . ARG A 1 89 ? 5.645 2.791 -22.998 1.00 55.41 89 ARG A N 1
ATOM 645 C CA . ARG A 1 89 ? 6.458 3.885 -22.458 1.00 55.41 89 ARG A CA 1
ATOM 646 C C . ARG A 1 89 ? 6.489 3.855 -20.910 1.00 55.41 89 ARG A C 1
ATOM 648 O O . ARG A 1 89 ? 5.678 3.151 -20.315 1.00 55.41 89 ARG A O 1
ATOM 655 N N . PRO A 1 90 ? 7.363 4.628 -20.224 1.00 59.03 90 PRO A N 1
ATOM 656 C CA . PRO A 1 90 ? 7.586 4.647 -18.755 1.00 59.03 90 PRO A CA 1
ATOM 657 C C . PRO A 1 90 ? 6.363 4.718 -17.805 1.00 59.03 90 PRO A C 1
ATOM 659 O O . PRO A 1 90 ? 6.537 4.753 -16.587 1.00 59.03 90 PRO A O 1
ATOM 662 N N . ASN A 1 91 ? 5.139 4.730 -18.322 1.00 65.50 91 ASN A N 1
ATOM 663 C CA . ASN A 1 91 ? 3.864 4.767 -17.621 1.00 65.50 91 ASN A CA 1
ATOM 664 C C . ASN A 1 91 ? 3.718 3.655 -16.579 1.00 65.50 91 ASN A C 1
ATOM 666 O O . ASN A 1 91 ? 3.327 3.956 -15.458 1.00 65.50 91 ASN A O 1
ATOM 670 N N . GLY A 1 92 ? 4.107 2.411 -16.879 1.00 70.00 92 GLY A N 1
ATOM 671 C CA . GLY A 1 92 ? 3.965 1.313 -15.916 1.00 70.00 92 GLY A CA 1
ATOM 672 C C . GLY A 1 92 ? 4.736 1.549 -14.611 1.00 70.00 92 GLY A C 1
ATOM 673 O O . GLY A 1 92 ? 4.223 1.272 -13.527 1.00 70.00 92 GLY A O 1
ATOM 674 N N . ALA A 1 93 ? 5.968 2.052 -14.688 1.00 74.62 93 ALA A N 1
ATOM 675 C CA . ALA A 1 93 ? 6.787 2.315 -13.504 1.00 74.62 93 ALA A CA 1
ATOM 676 C C . ALA A 1 93 ? 6.262 3.525 -12.707 1.00 74.62 93 ALA A C 1
ATOM 678 O O . ALA A 1 93 ? 6.285 3.507 -11.480 1.00 74.62 93 ALA A O 1
ATOM 679 N N . ASN A 1 94 ? 5.718 4.539 -13.391 1.00 76.94 94 ASN A N 1
ATOM 680 C CA . ASN A 1 94 ? 5.080 5.682 -12.730 1.00 76.94 94 ASN A CA 1
ATOM 681 C C . ASN A 1 94 ? 3.777 5.291 -12.021 1.00 76.94 94 ASN A C 1
ATOM 683 O O . ASN A 1 94 ? 3.550 5.753 -10.910 1.00 76.94 94 ASN A O 1
ATOM 687 N N . ILE A 1 95 ? 2.954 4.422 -12.620 1.00 78.81 95 ILE A N 1
ATOM 688 C CA . ILE A 1 95 ? 1.727 3.914 -11.985 1.00 78.81 95 ILE A CA 1
ATOM 689 C C . ILE A 1 95 ? 2.081 3.127 -10.719 1.00 78.81 95 ILE A C 1
ATOM 691 O O . ILE A 1 95 ? 1.491 3.366 -9.674 1.00 78.81 95 ILE A O 1
ATOM 695 N N . ARG A 1 96 ? 3.106 2.264 -10.766 1.00 83.12 96 ARG A N 1
ATOM 696 C CA . ARG A 1 96 ? 3.593 1.562 -9.565 1.00 83.12 96 ARG A CA 1
ATOM 697 C C . ARG A 1 96 ? 4.083 2.518 -8.483 1.00 83.12 96 ARG A C 1
ATOM 699 O O . ARG A 1 96 ? 3.719 2.343 -7.326 1.00 83.12 96 ARG A O 1
ATOM 706 N N . ALA A 1 97 ? 4.862 3.533 -8.860 1.00 81.56 97 ALA A N 1
ATOM 707 C CA . ALA A 1 97 ? 5.321 4.551 -7.920 1.00 81.56 97 ALA A CA 1
ATOM 708 C C . ALA A 1 97 ? 4.141 5.299 -7.282 1.00 81.56 97 ALA A C 1
ATOM 710 O O . ALA A 1 97 ? 4.135 5.488 -6.073 1.00 81.56 97 ALA A O 1
ATOM 711 N N . ALA A 1 98 ? 3.115 5.651 -8.062 1.00 83.25 98 ALA A N 1
ATOM 712 C CA . ALA A 1 98 ? 1.901 6.271 -7.540 1.00 83.25 98 ALA A CA 1
ATOM 713 C C . ALA A 1 98 ? 1.160 5.338 -6.569 1.00 83.25 98 ALA A C 1
ATOM 715 O O . ALA A 1 98 ? 0.883 5.746 -5.446 1.00 83.25 98 ALA A O 1
ATOM 716 N N . CYS A 1 99 ? 0.916 4.075 -6.944 1.00 83.00 99 CYS A N 1
ATOM 717 C CA . CYS A 1 99 ? 0.274 3.090 -6.067 1.00 83.00 99 CYS A CA 1
ATOM 718 C C . CYS A 1 99 ? 1.045 2.893 -4.752 1.00 83.00 99 CYS A C 1
ATOM 720 O O . CYS A 1 99 ? 0.429 2.835 -3.693 1.00 83.00 99 CYS A O 1
ATOM 722 N N . SER A 1 100 ? 2.380 2.834 -4.803 1.00 83.44 100 SER A N 1
ATOM 723 C CA . SER A 1 100 ? 3.218 2.750 -3.599 1.00 83.44 100 SER A CA 1
ATOM 724 C C . SER A 1 100 ? 3.255 4.023 -2.778 1.00 83.44 100 SER A C 1
ATOM 726 O O . SER A 1 100 ? 3.243 3.949 -1.555 1.00 83.44 100 SER A O 1
ATOM 728 N N . GLY A 1 101 ? 3.229 5.189 -3.419 1.00 84.56 101 GLY A N 1
ATOM 729 C CA . GLY A 1 101 ? 3.062 6.459 -2.721 1.00 84.56 101 GLY A CA 1
ATOM 730 C C . GLY A 1 101 ? 1.746 6.506 -1.944 1.00 84.56 101 GLY A C 1
ATOM 731 O O . GLY A 1 101 ? 1.756 6.791 -0.751 1.00 84.56 101 GLY A O 1
ATOM 732 N N . PHE A 1 102 ? 0.629 6.152 -2.586 1.00 83.69 102 PHE A N 1
ATOM 733 C CA . PHE A 1 102 ? -0.676 6.080 -1.922 1.00 83.69 102 PHE A CA 1
ATOM 734 C C . PHE A 1 102 ? -0.698 5.039 -0.797 1.00 83.69 102 PHE A C 1
ATOM 736 O O . PHE A 1 102 ? -1.164 5.342 0.298 1.00 83.69 102 PHE A O 1
ATOM 743 N N . GLY A 1 103 ? -0.136 3.847 -1.029 1.00 80.88 103 GLY A N 1
ATOM 744 C CA . GLY A 1 103 ? -0.006 2.811 -0.002 1.00 80.88 103 GLY A CA 1
ATOM 745 C C . GLY A 1 103 ? 0.785 3.285 1.221 1.00 80.88 103 GLY A C 1
ATOM 746 O O . GLY A 1 103 ? 0.352 3.056 2.348 1.00 80.88 103 GLY A O 1
ATOM 747 N N . ALA A 1 104 ? 1.893 4.004 1.011 1.00 87.00 104 ALA A N 1
ATOM 748 C CA . ALA A 1 104 ? 2.693 4.575 2.093 1.00 87.00 104 ALA A CA 1
ATOM 749 C C . ALA A 1 104 ? 1.917 5.633 2.887 1.00 87.00 104 ALA A C 1
ATOM 751 O O . ALA A 1 104 ? 1.960 5.622 4.112 1.00 87.00 104 ALA A O 1
ATOM 752 N N . VAL A 1 105 ? 1.183 6.527 2.214 1.00 85.94 105 VAL A N 1
ATOM 753 C CA . VAL A 1 105 ? 0.383 7.556 2.901 1.00 85.94 105 VAL A CA 1
ATOM 754 C C . VAL A 1 105 ? -0.686 6.914 3.778 1.00 85.94 105 VAL A C 1
ATOM 756 O O . VAL A 1 105 ? -0.804 7.278 4.942 1.00 85.94 105 VAL A O 1
ATOM 759 N N . ILE A 1 106 ? -1.412 5.926 3.256 1.00 82.31 106 ILE A N 1
ATOM 760 C CA . ILE A 1 106 ? -2.494 5.269 3.996 1.00 82.31 106 ILE A CA 1
ATOM 761 C C . ILE A 1 106 ? -1.948 4.522 5.201 1.00 82.31 106 ILE A C 1
ATOM 763 O O . ILE A 1 106 ? -2.381 4.770 6.321 1.00 82.31 106 ILE A O 1
ATOM 767 N N . MET A 1 107 ? -0.956 3.652 4.998 1.00 83.81 107 MET A N 1
ATOM 768 C CA . MET A 1 107 ? -0.349 2.916 6.108 1.00 83.81 107 MET A CA 1
ATOM 769 C C . MET A 1 107 ? 0.269 3.880 7.128 1.00 83.81 107 MET A C 1
ATOM 771 O O . MET A 1 107 ? 0.164 3.646 8.332 1.00 83.81 107 MET A O 1
ATOM 775 N N . GLY A 1 108 ? 0.832 5.003 6.671 1.00 84.06 108 GLY A N 1
ATOM 776 C CA . GLY A 1 108 ? 1.391 6.039 7.532 1.00 84.06 108 GLY A CA 1
ATOM 777 C C . GLY A 1 108 ? 0.329 6.741 8.373 1.00 84.06 108 GLY A C 1
ATOM 778 O O . GLY A 1 108 ? 0.527 6.916 9.571 1.00 84.06 108 GLY A O 1
ATOM 779 N N . GLN A 1 109 ? -0.819 7.081 7.782 1.00 83.19 109 GLN A N 1
ATOM 780 C CA . GLN A 1 109 ? -1.962 7.654 8.496 1.00 83.19 109 GLN A CA 1
ATOM 781 C C . GLN A 1 109 ? -2.530 6.677 9.528 1.00 83.19 109 GLN A C 1
ATOM 783 O O . GLN A 1 109 ? -2.773 7.080 10.661 1.00 83.19 109 GLN A O 1
ATOM 788 N N . LEU A 1 110 ? -2.678 5.395 9.176 1.00 80.88 110 LEU A N 1
ATOM 789 C CA . LEU A 1 110 ? -3.127 4.358 10.112 1.00 80.88 110 LEU A CA 1
ATOM 790 C C . LEU A 1 110 ? -2.141 4.174 11.267 1.00 80.88 110 LEU A C 1
ATOM 792 O O . LEU A 1 110 ? -2.544 4.101 12.425 1.00 80.88 110 LEU A O 1
ATOM 796 N N . THR A 1 111 ? -0.843 4.147 10.963 1.00 86.12 111 THR A N 1
ATOM 797 C CA . THR A 1 111 ? 0.213 4.069 11.981 1.00 86.12 111 THR A CA 1
ATOM 798 C C . THR A 1 111 ? 0.149 5.274 12.911 1.00 86.12 111 THR A C 1
ATOM 800 O O . THR A 1 111 ? 0.172 5.106 14.126 1.00 86.12 111 THR A O 1
ATOM 803 N N . LEU A 1 112 ? 0.039 6.484 12.356 1.00 84.88 112 LEU A N 1
ATOM 804 C CA . LEU A 1 112 ? -0.024 7.715 13.136 1.00 84.88 112 LEU A CA 1
ATOM 805 C C . LEU A 1 112 ? -1.277 7.762 14.014 1.00 84.88 112 LEU A C 1
ATOM 807 O O . LEU A 1 112 ? -1.168 8.112 15.183 1.00 84.88 112 LEU A O 1
ATOM 811 N N . ALA A 1 113 ? -2.437 7.371 13.484 1.00 81.12 113 ALA A N 1
ATOM 812 C CA . ALA A 1 113 ? -3.677 7.302 14.248 1.00 81.12 113 ALA A CA 1
ATOM 813 C C . ALA A 1 113 ? -3.539 6.360 15.453 1.00 81.12 113 ALA A C 1
ATOM 815 O O . ALA A 1 113 ? -3.886 6.743 16.565 1.00 81.12 113 ALA A O 1
ATOM 816 N N . LEU A 1 114 ? -2.955 5.173 15.256 1.00 80.50 114 LEU A N 1
ATOM 817 C CA . LEU A 1 114 ? -2.708 4.227 16.347 1.00 80.50 114 LEU A CA 1
ATOM 818 C C . LEU A 1 114 ? -1.666 4.733 17.353 1.00 80.50 114 LEU A C 1
ATOM 820 O O . LEU A 1 114 ? -1.783 4.446 18.538 1.00 80.50 114 LEU A O 1
ATOM 824 N N . VAL A 1 115 ? -0.651 5.480 16.909 1.00 83.75 115 VAL A N 1
ATOM 825 C CA . VAL A 1 115 ? 0.324 6.111 17.813 1.00 83.75 115 VAL A CA 1
ATOM 826 C C . VAL A 1 115 ? -0.344 7.194 18.658 1.00 83.75 115 VAL A C 1
ATOM 828 O O . VAL A 1 115 ? -0.116 7.24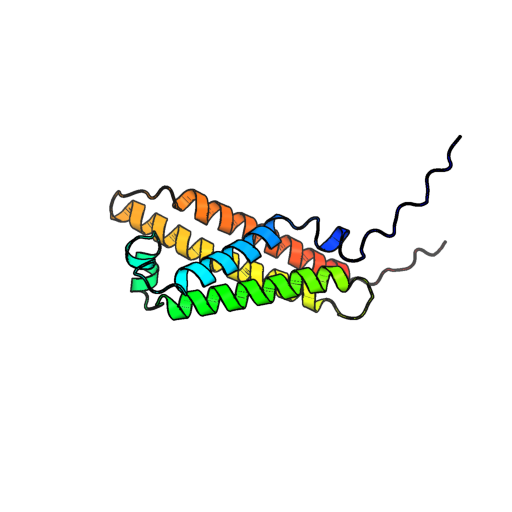6 19.862 1.00 83.75 115 VAL A O 1
ATOM 831 N N . VAL A 1 116 ? -1.178 8.043 18.054 1.00 83.50 116 VAL A N 1
ATOM 832 C CA . VAL A 1 116 ? -1.927 9.078 18.781 1.00 83.50 116 VAL A CA 1
ATOM 833 C C . VAL A 1 116 ? -2.886 8.443 19.788 1.00 83.50 116 VAL A C 1
ATOM 835 O O . VAL A 1 116 ? -2.921 8.869 20.940 1.00 83.50 116 VAL A O 1
ATOM 838 N N . ASP A 1 117 ? -3.612 7.399 19.391 1.00 79.75 117 ASP A N 1
ATOM 839 C CA . ASP A 1 117 ? -4.500 6.645 20.281 1.00 79.75 117 ASP A CA 1
ATOM 840 C C . ASP A 1 117 ? -3.721 6.032 21.455 1.00 79.75 117 ASP A C 1
ATOM 842 O O . ASP A 1 117 ? -4.037 6.289 22.614 1.00 79.75 117 ASP A O 1
ATOM 846 N N . ALA A 1 118 ? -2.605 5.352 21.174 1.00 82.44 118 ALA A N 1
ATOM 847 C CA . ALA A 1 118 ? -1.744 4.763 22.197 1.00 82.44 118 ALA A CA 1
ATOM 848 C C . ALA A 1 118 ? -1.215 5.785 23.213 1.00 82.44 118 ALA A C 1
ATOM 850 O O . ALA A 1 118 ? -1.140 5.473 24.397 1.00 82.44 118 ALA A O 1
ATOM 851 N N . LEU A 1 119 ? -0.851 6.990 22.762 1.00 85.62 119 LEU A N 1
ATOM 852 C CA . LEU A 1 119 ? -0.345 8.061 23.629 1.00 85.62 119 LEU A CA 1
ATOM 853 C C . LEU A 1 119 ? -1.453 8.788 24.401 1.00 85.62 119 LEU A C 1
ATOM 855 O O . LEU A 1 119 ? -1.191 9.332 25.468 1.00 85.62 119 LEU A O 1
ATOM 859 N N . SER A 1 120 ? -2.666 8.851 23.849 1.00 83.38 120 SER A N 1
ATOM 860 C CA . SER A 1 120 ? -3.791 9.571 24.461 1.00 83.38 120 SER A CA 1
ATOM 861 C C . SER A 1 120 ? -4.620 8.707 25.414 1.00 83.38 120 SER A C 1
ATOM 863 O O . SER A 1 120 ? -5.191 9.238 26.364 1.00 83.38 120 SER A O 1
ATOM 865 N N . ALA A 1 121 ? -4.662 7.393 25.184 1.00 81.38 121 ALA A N 1
ATOM 866 C CA . ALA A 1 121 ? -5.461 6.433 25.943 1.00 81.38 121 ALA A CA 1
ATOM 867 C C . ALA A 1 121 ? -4.622 5.393 26.716 1.00 81.38 121 ALA A C 1
ATOM 869 O O . ALA A 1 121 ? -5.198 4.468 27.287 1.00 81.38 121 ALA A O 1
ATOM 870 N N . ASP A 1 122 ? -3.284 5.509 26.717 1.00 76.75 122 ASP A N 1
ATOM 871 C CA . ASP A 1 122 ? -2.338 4.547 27.325 1.00 76.75 122 ASP A CA 1
ATOM 872 C C . ASP A 1 122 ? -2.572 3.081 26.886 1.00 76.75 122 ASP A C 1
ATOM 874 O O . ASP A 1 122 ? -2.281 2.120 27.601 1.00 76.75 122 ASP A O 1
ATOM 878 N N . ALA A 1 123 ? -3.089 2.896 25.667 1.00 76.38 123 ALA A N 1
ATOM 879 C CA . ALA A 1 123 ? -3.471 1.602 25.107 1.00 76.38 123 ALA A CA 1
ATOM 880 C C . ALA A 1 123 ? -2.642 1.274 23.848 1.00 76.38 123 ALA A C 1
ATOM 882 O O . ALA A 1 123 ? -3.135 1.373 22.722 1.00 76.38 123 ALA A O 1
ATOM 883 N N . PRO A 1 124 ? -1.358 0.894 23.989 1.00 76.69 124 PRO A N 1
ATOM 884 C CA . PRO A 1 124 ? -0.502 0.621 22.842 1.00 76.69 124 PRO A CA 1
ATOM 885 C C . PRO A 1 124 ? -0.968 -0.608 22.055 1.00 76.69 124 PRO A C 1
ATOM 887 O O . PRO A 1 124 ? -1.069 -1.717 22.580 1.00 76.69 124 PRO A O 1
ATOM 890 N N . SER A 1 125 ? -1.191 -0.422 20.753 1.00 76.12 125 SER A N 1
ATOM 891 C CA . SER A 1 125 ? -1.558 -1.503 19.838 1.00 76.12 125 SER A CA 1
ATOM 892 C C . SER A 1 125 ? -0.326 -2.183 19.238 1.00 76.12 125 SER A C 1
ATOM 894 O O . SER A 1 125 ? 0.543 -1.532 18.654 1.00 76.12 125 SER A O 1
ATOM 896 N N . PHE A 1 126 ? -0.291 -3.520 19.271 1.00 80.19 126 PHE A N 1
ATOM 897 C CA . PHE A 1 126 ? 0.740 -4.318 18.587 1.00 80.19 126 PHE A CA 1
ATOM 898 C C . PHE A 1 126 ? 0.710 -4.149 17.053 1.00 80.19 126 PHE A C 1
ATOM 900 O O . PHE A 1 126 ? 1.643 -4.537 16.353 1.00 80.19 126 PHE A O 1
ATOM 907 N N . VAL A 1 127 ? -0.341 -3.530 16.509 1.00 81.19 127 VAL A N 1
ATOM 908 C CA . VAL A 1 127 ? -0.482 -3.250 15.074 1.00 81.19 127 VAL A CA 1
ATOM 909 C C . VAL A 1 127 ? 0.363 -2.042 14.634 1.00 81.19 127 VAL A C 1
ATOM 911 O O . VAL A 1 127 ? 0.712 -1.940 13.459 1.00 81.19 127 VAL A O 1
ATOM 914 N N . ILE A 1 128 ? 0.782 -1.169 15.560 1.00 80.94 128 ILE A N 1
ATOM 915 C CA . ILE A 1 128 ? 1.643 -0.004 15.273 1.00 80.94 128 ILE A CA 1
ATOM 916 C C . ILE A 1 128 ? 2.932 -0.397 14.526 1.00 80.94 128 ILE A C 1
ATOM 918 O O . ILE A 1 128 ? 3.155 0.124 13.430 1.00 80.94 128 ILE A O 1
ATOM 922 N N . PRO A 1 129 ? 3.784 -1.316 15.034 1.00 83.56 129 PRO A N 1
ATOM 923 C CA . PRO A 1 129 ? 4.995 -1.719 14.319 1.00 83.56 129 PRO A CA 1
ATOM 924 C C . PRO A 1 129 ? 4.698 -2.410 12.983 1.00 83.56 129 PRO A C 1
ATOM 926 O O . PRO A 1 129 ? 5.513 -2.323 12.066 1.00 83.56 129 PRO A O 1
ATOM 929 N N . VAL A 1 130 ? 3.535 -3.053 12.832 1.00 84.44 130 VAL A N 1
ATOM 930 C CA . VAL A 1 130 ? 3.121 -3.691 11.574 1.00 84.44 130 VAL A CA 1
ATOM 931 C C . VAL A 1 130 ? 2.833 -2.630 10.513 1.00 84.44 130 VAL A C 1
ATOM 933 O O . VAL A 1 130 ? 3.503 -2.607 9.481 1.00 84.44 130 VAL A O 1
ATOM 936 N N . PHE A 1 131 ? 1.903 -1.705 10.769 1.00 84.31 131 PHE A N 1
ATOM 937 C CA . PHE A 1 131 ? 1.583 -0.635 9.817 1.00 84.31 131 PHE A CA 1
ATOM 938 C C . PHE A 1 131 ? 2.766 0.311 9.586 1.00 84.31 131 PHE A C 1
ATOM 940 O O . PHE A 1 131 ? 3.008 0.716 8.445 1.00 84.31 131 PHE A O 1
ATOM 947 N N . GLY A 1 132 ? 3.573 0.584 10.615 1.00 85.06 132 GLY A N 1
ATOM 948 C CA . GLY A 1 132 ? 4.783 1.394 10.479 1.00 85.06 132 GLY A CA 1
ATOM 949 C C . GLY A 1 132 ? 5.794 0.750 9.530 1.00 85.06 132 GLY A C 1
ATOM 950 O O . GLY A 1 132 ? 6.319 1.403 8.628 1.00 85.06 132 GLY A O 1
ATOM 951 N N . THR A 1 133 ? 6.000 -0.561 9.655 1.00 86.94 133 THR A N 1
ATOM 952 C CA . THR A 1 133 ? 6.886 -1.321 8.762 1.00 86.94 133 THR A CA 1
ATOM 953 C C . THR A 1 133 ? 6.358 -1.345 7.325 1.00 86.94 133 THR A C 1
ATOM 955 O O . THR A 1 133 ? 7.116 -1.105 6.382 1.00 86.94 133 THR A O 1
ATOM 958 N N . LEU A 1 134 ? 5.052 -1.567 7.140 1.00 87.00 134 LEU A N 1
ATOM 959 C CA . LEU A 1 134 ? 4.410 -1.538 5.820 1.00 87.00 134 LEU A CA 1
ATOM 960 C C . LEU A 1 134 ? 4.527 -0.157 5.160 1.00 87.00 134 LEU A C 1
ATOM 962 O O . LEU A 1 134 ? 4.812 -0.073 3.967 1.00 87.00 134 LEU A O 1
ATOM 966 N N . THR A 1 135 ? 4.398 0.917 5.941 1.00 89.12 135 THR A N 1
ATOM 967 C CA . THR A 1 135 ? 4.613 2.300 5.486 1.00 89.12 135 THR A CA 1
ATOM 968 C C . THR A 1 135 ? 6.016 2.491 4.919 1.00 89.12 135 THR A C 1
ATOM 970 O O . THR A 1 135 ? 6.180 2.991 3.804 1.00 89.12 135 THR A O 1
ATOM 973 N N . VAL A 1 136 ? 7.039 2.067 5.668 1.00 88.62 136 VAL A N 1
ATOM 974 C CA . VAL A 1 136 ? 8.444 2.208 5.259 1.00 88.62 136 VAL A CA 1
ATOM 975 C C . VAL A 1 136 ? 8.719 1.426 3.979 1.00 88.62 136 VAL A C 1
ATOM 977 O O . VAL A 1 136 ? 9.299 1.965 3.033 1.00 88.62 136 VAL A O 1
ATOM 980 N N . PHE A 1 137 ? 8.283 0.171 3.902 1.00 87.06 137 PHE A N 1
ATOM 981 C CA . PHE A 1 137 ? 8.519 -0.637 2.710 1.00 87.06 137 PHE A CA 1
ATOM 982 C C . PHE A 1 137 ? 7.720 -0.162 1.489 1.00 87.06 137 PHE A C 1
ATOM 984 O O . PHE A 1 137 ? 8.201 -0.292 0.358 1.00 87.06 137 PHE A O 1
ATOM 991 N N . GLU A 1 138 ? 6.550 0.449 1.678 1.00 85.25 138 GLU A N 1
ATOM 992 C CA . GLU A 1 138 ? 5.835 1.127 0.596 1.00 85.25 138 GLU A CA 1
ATOM 993 C C . GLU A 1 138 ? 6.581 2.368 0.101 1.00 85.25 138 GLU A C 1
ATOM 995 O O . GLU A 1 138 ? 6.716 2.568 -1.108 1.00 85.25 138 GLU A O 1
ATOM 1000 N N . ALA A 1 139 ? 7.165 3.158 1.004 1.00 86.12 139 ALA A N 1
ATOM 1001 C CA . ALA A 1 139 ? 8.008 4.288 0.623 1.00 86.12 139 ALA A CA 1
ATOM 1002 C C . ALA A 1 139 ? 9.250 3.831 -0.169 1.00 86.12 139 ALA A C 1
ATOM 1004 O O . ALA A 1 139 ? 9.586 4.422 -1.200 1.00 86.12 139 ALA A O 1
ATOM 1005 N N . ILE A 1 140 ? 9.891 2.731 0.249 1.00 86.81 140 ILE A N 1
ATOM 1006 C CA . ILE A 1 140 ? 11.005 2.112 -0.489 1.00 86.81 140 ILE A CA 1
ATOM 1007 C C . ILE A 1 140 ? 10.537 1.629 -1.867 1.00 86.81 140 ILE A C 1
ATOM 1009 O O . ILE A 1 140 ? 11.196 1.900 -2.872 1.00 86.81 140 ILE A O 1
ATOM 1013 N N . SER A 1 141 ? 9.385 0.962 -1.943 1.00 84.06 141 SER A N 1
ATOM 1014 C CA . SER A 1 141 ? 8.807 0.480 -3.203 1.00 84.06 141 SER A CA 1
ATOM 1015 C C . SER A 1 141 ? 8.491 1.630 -4.161 1.00 84.06 141 SER A C 1
ATOM 1017 O O . SER A 1 141 ? 8.801 1.553 -5.352 1.00 84.06 141 SER A O 1
ATOM 1019 N N . CYS A 1 142 ? 7.972 2.742 -3.634 1.00 86.50 142 CYS A N 1
ATOM 1020 C CA . CYS A 1 142 ? 7.749 3.978 -4.378 1.00 86.50 142 CYS A CA 1
ATOM 1021 C C . CYS A 1 142 ? 9.065 4.533 -4.937 1.00 86.50 142 CYS A C 1
ATOM 1023 O O . CYS A 1 142 ? 9.170 4.815 -6.135 1.00 86.50 142 CYS A O 1
ATOM 1025 N N . TYR A 1 143 ? 10.097 4.629 -4.094 1.00 84.12 143 TYR A N 1
ATOM 1026 C CA . TYR A 1 143 ? 11.420 5.105 -4.490 1.00 84.12 143 TYR A CA 1
ATOM 1027 C C . TYR A 1 143 ? 12.043 4.237 -5.591 1.00 84.12 143 TYR A C 1
ATOM 1029 O O . TYR A 1 143 ? 12.504 4.763 -6.609 1.00 84.12 143 TYR A O 1
ATOM 1037 N N . VAL A 1 144 ? 12.012 2.911 -5.437 1.00 83.50 144 VAL A N 1
ATOM 1038 C CA . VAL A 1 144 ? 12.523 1.961 -6.437 1.00 83.50 144 VAL A CA 1
ATOM 1039 C C . VAL A 1 144 ? 11.752 2.096 -7.750 1.00 83.50 144 VAL A C 1
ATOM 1041 O O . VAL A 1 144 ? 12.366 2.284 -8.802 1.00 83.50 144 VAL A O 1
ATOM 1044 N N . ALA A 1 145 ? 10.417 2.101 -7.705 1.00 80.12 145 ALA A N 1
ATOM 1045 C CA . ALA A 1 145 ? 9.582 2.265 -8.893 1.00 80.12 145 ALA A CA 1
ATOM 1046 C C . ALA A 1 145 ? 9.849 3.601 -9.608 1.00 80.12 145 ALA A C 1
ATOM 1048 O O . ALA A 1 145 ? 9.893 3.666 -10.842 1.00 80.12 145 ALA A O 1
ATOM 1049 N N . ARG A 1 146 ? 10.104 4.675 -8.852 1.00 82.75 146 ARG A N 1
ATOM 1050 C CA . ARG A 1 146 ? 10.454 5.975 -9.424 1.00 82.75 146 ARG A CA 1
ATOM 1051 C C . ARG A 1 146 ? 11.827 5.958 -10.089 1.00 82.75 146 ARG A C 1
ATOM 1053 O O . ARG A 1 146 ? 11.967 6.499 -11.189 1.00 82.75 146 ARG A O 1
ATOM 1060 N N . ARG A 1 147 ? 12.828 5.321 -9.474 1.00 80.06 147 ARG A N 1
ATOM 1061 C CA . ARG A 1 147 ? 14.151 5.134 -10.095 1.00 80.06 147 ARG A CA 1
ATOM 1062 C C . ARG A 1 147 ? 14.059 4.329 -11.381 1.00 80.06 147 ARG A C 1
ATOM 1064 O O . ARG A 1 147 ? 14.680 4.726 -12.364 1.00 80.06 147 ARG A O 1
ATOM 1071 N N . ASP A 1 148 ? 13.241 3.281 -11.410 1.00 74.88 148 ASP A N 1
ATOM 1072 C CA . ASP A 1 148 ? 12.994 2.497 -12.622 1.00 74.88 148 ASP A CA 1
ATOM 1073 C C . ASP A 1 148 ? 12.402 3.364 -13.739 1.00 74.88 148 ASP A C 1
ATOM 1075 O O . ASP A 1 148 ? 12.835 3.292 -14.891 1.00 74.88 148 ASP A O 1
ATOM 1079 N N . ALA A 1 149 ? 11.446 4.236 -13.406 1.00 73.44 149 ALA A N 1
ATOM 1080 C CA . ALA A 1 149 ? 10.855 5.158 -14.370 1.00 73.44 149 ALA A CA 1
ATOM 1081 C C . ALA A 1 149 ? 11.881 6.149 -14.945 1.00 73.44 149 ALA A C 1
ATOM 1083 O O . ALA A 1 149 ? 11.832 6.461 -16.135 1.00 73.44 149 ALA A O 1
ATOM 1084 N N . VAL A 1 150 ? 12.812 6.638 -14.118 1.00 74.12 150 VAL A N 1
ATOM 1085 C CA . VAL A 1 150 ? 13.888 7.550 -14.543 1.00 74.12 150 VAL A CA 1
ATOM 1086 C C . VAL A 1 150 ? 14.936 6.822 -15.385 1.00 74.12 150 VAL A C 1
ATOM 1088 O O . VAL A 1 150 ? 15.328 7.337 -16.431 1.00 74.12 150 VAL A O 1
ATOM 1091 N N . ALA A 1 151 ? 15.361 5.623 -14.979 1.00 69.81 151 ALA A N 1
ATOM 1092 C CA . ALA A 1 151 ? 16.322 4.815 -15.728 1.00 69.81 151 ALA A CA 1
ATOM 1093 C C . ALA A 1 151 ? 15.818 4.518 -17.149 1.00 69.81 151 ALA A C 1
ATOM 1095 O O . ALA A 1 151 ? 16.567 4.655 -18.111 1.00 69.81 151 ALA A O 1
ATOM 1096 N N . ARG A 1 152 ? 14.519 4.228 -17.292 1.00 67.75 152 ARG A N 1
ATOM 1097 C CA . ARG A 1 152 ? 13.856 3.974 -18.582 1.00 67.75 152 ARG A CA 1
ATOM 1098 C C . ARG A 1 152 ? 13.694 5.213 -19.473 1.00 67.75 152 ARG A C 1
ATOM 1100 O O . ARG A 1 152 ? 13.360 5.063 -20.643 1.00 67.75 152 ARG A O 1
ATOM 1107 N N . ARG A 1 153 ? 13.887 6.429 -18.945 1.00 65.31 153 ARG A N 1
ATOM 1108 C CA . ARG A 1 153 ? 13.850 7.683 -19.726 1.00 65.31 153 ARG A CA 1
ATOM 1109 C C . ARG A 1 153 ? 15.209 8.075 -20.306 1.00 65.31 153 ARG A C 1
ATOM 1111 O O . ARG A 1 153 ? 15.245 8.941 -21.175 1.00 65.31 153 ARG A O 1
ATOM 1118 N N . ARG A 1 154 ? 16.319 7.500 -19.828 1.00 59.09 154 ARG A N 1
ATOM 1119 C CA . ARG A 1 154 ? 17.654 7.837 -20.339 1.00 59.09 154 ARG A CA 1
ATOM 1120 C C . ARG A 1 154 ? 17.892 7.116 -21.676 1.00 59.09 154 ARG A C 1
ATOM 1122 O O . ARG A 1 154 ? 17.744 5.896 -21.711 1.00 59.09 154 ARG A O 1
ATOM 1129 N N . PRO A 1 155 ? 18.263 7.826 -22.759 1.00 54.84 155 PRO A N 1
ATOM 1130 C CA . PRO A 1 155 ? 18.673 7.175 -23.995 1.00 54.84 155 PRO A CA 1
ATOM 1131 C C . PRO A 1 155 ? 19.924 6.333 -23.736 1.00 54.84 155 PRO A C 1
ATOM 1133 O O . PRO A 1 155 ? 20.870 6.797 -23.095 1.00 54.84 155 PRO A O 1
ATOM 1136 N N . VAL A 1 156 ? 19.939 5.099 -24.239 1.00 57.50 156 VAL A N 1
ATOM 1137 C CA . VAL A 1 156 ? 21.169 4.307 -24.317 1.00 57.50 156 VAL A CA 1
ATOM 1138 C C . VAL A 1 156 ? 22.054 4.993 -25.351 1.00 57.50 156 VAL A C 1
ATOM 1140 O O . VAL A 1 156 ? 21.809 4.871 -26.547 1.00 57.50 156 VAL A O 1
ATOM 1143 N N . VAL A 1 157 ? 23.049 5.759 -24.903 1.00 53.41 157 VAL A N 1
ATOM 1144 C CA . VAL A 1 157 ? 24.109 6.240 -25.794 1.00 53.41 157 VAL A CA 1
ATOM 1145 C C . VAL A 1 157 ? 24.900 5.001 -26.219 1.00 53.41 157 VAL A C 1
ATOM 1147 O O . VAL A 1 157 ? 25.460 4.332 -25.342 1.00 53.41 157 VAL A O 1
ATOM 1150 N N . PRO A 1 158 ? 24.937 4.639 -27.513 1.00 49.97 158 PRO A N 1
ATOM 1151 C CA . PRO A 1 158 ? 25.783 3.548 -27.963 1.00 49.97 158 PRO A CA 1
ATOM 1152 C C . PRO A 1 158 ? 27.223 3.931 -27.627 1.00 49.97 158 PRO A C 1
ATOM 1154 O O . PRO A 1 158 ? 27.698 4.987 -28.048 1.00 49.97 158 PRO A O 1
ATOM 1157 N N . LYS A 1 159 ? 27.926 3.103 -26.849 1.00 49.22 159 LYS A N 1
ATOM 1158 C CA . LYS A 1 159 ? 29.382 3.226 -26.773 1.00 49.22 159 LYS A CA 1
ATOM 1159 C C . LYS A 1 159 ? 29.909 2.928 -28.173 1.00 49.22 159 LYS A C 1
ATOM 1161 O O . LYS A 1 159 ? 29.858 1.774 -28.596 1.00 49.22 159 LYS A O 1
ATOM 1166 N N . ALA A 1 160 ? 30.359 3.965 -28.877 1.00 54.72 160 ALA A N 1
ATOM 1167 C CA . ALA A 1 160 ? 31.163 3.805 -30.077 1.00 54.72 160 ALA A CA 1
ATOM 1168 C C . ALA A 1 160 ? 32.365 2.925 -29.701 1.00 54.72 160 ALA A C 1
ATOM 1170 O O . ALA A 1 160 ? 33.100 3.249 -28.765 1.00 54.72 160 ALA A O 1
ATOM 1171 N N . ARG A 1 161 ? 32.454 1.758 -30.341 1.00 50.84 161 ARG A N 1
ATOM 1172 C CA . ARG A 1 161 ? 33.669 0.947 -30.373 1.00 50.84 161 ARG A CA 1
ATOM 1173 C C . ARG A 1 161 ? 34.549 1.454 -31.497 1.00 50.84 161 ARG A C 1
ATOM 1175 O O . ARG A 1 161 ? 33.966 1.813 -32.543 1.00 50.84 161 ARG A O 1
#

Secondary structure (DSSP, 8-state):
-PPPPPP----TTHHHHTT-HHHHHHHHHHHHHHHHHHSSS-TTTTSTTHHHHTTT--HHHHHHHHHHHHHHHHHHHHHHHHGGGSSS-THHHHHHHHHHHHHHHHHHHHHHHHHHHHHHHS---THHHHHHHHHHHHHHHHHHHHHHHHHTTS-------